Protein AF-A0A2D4MS61-F1 (afdb_monomer)

Secondary structure (DSSP, 8-state):
--GGGTSTT--TTS-------HHHHHHHHHHH-TT----S--SS-S-EEEEEEETTTTEEEEEETTTTEEEEEETTS-S-EEEE-SS-SS-------TTT-

Foldseek 3Di:
DPPAPPVVQPDPPDPDDDDDDPVRVVVVCVVPPPPDDDDLDDDPADAWQEWEAQPPVQKIWTAHQVQLWIWMAGVNNHDIDTPDRPPGHRDHYDYDDNPPD

Radius of gyration: 15.51 Å; Cα contacts (8 Å, |Δi|>4): 136; chains: 1; bounding box: 34×32×38 Å

Mean predicted aligned error: 11.79 Å

Solvent-accessible surface area (backbone atoms only — not comparable to full-atom values): 6432 Å² total; per-residue (Å²): 144,72,71,80,69,60,62,79,78,64,63,89,81,66,78,87,64,90,85,69,53,70,69,57,52,52,52,50,48,60,72,74,43,82,80,69,81,73,87,63,73,93,69,98,72,78,37,71,61,16,66,29,72,36,81,87,83,42,34,34,35,37,21,23,33,66,68,23,30,33,36,36,22,35,74,84,37,47,79,68,43,78,78,41,74,71,97,56,74,60,43,54,77,57,83,73,57,79,90,83,110

Nearest PDB structures (foldseek):
  4a0p-assembly1_A  TM=9.915E-01  e=1.037E-06  Homo sapiens
  6h15-assembly1_B  TM=9.865E-01  e=1.437E-06  Homo sapiens
  8jxj-assembly1_A  TM=9.676E-01  e=2.268E-06  Rattus norvegicus
  3s2k-assembly1_B  TM=9.894E-01  e=5.652E-06  Homo sapiens
  5b4x-assembly2_D  TM=9.445E-01  e=6.873E-06  Homo sapiens

Sequence (101 aa):
SFLILRQTLLDPNRREGPTYSFSLIFTLLLFFSPIYFQVLHRTGLSNPDGLAVDWVGGNLYWCDKGRDTIEVSKLNGAYRTVLVNSGLREPRALVVDVQNG

pLDDT: mean 74.27, std 18.08, range [36.38, 94.94]

Structure (mmCIF, N/CA/C/O backbone):
data_AF-A0A2D4MS61-F1
#
_entry.id   AF-A0A2D4MS61-F1
#
loop_
_atom_site.group_PDB
_atom_site.id
_atom_site.type_symbol
_atom_site.label_atom_id
_atom_site.label_alt_id
_atom_site.label_comp_id
_atom_site.label_asym_id
_atom_site.label_entity_id
_atom_site.label_seq_id
_atom_site.pdbx_PDB_ins_code
_atom_site.Cartn_x
_atom_site.Cartn_y
_atom_site.Cartn_z
_atom_site.occupancy
_atom_site.B_iso_or_equiv
_atom_site.auth_seq_id
_atom_site.auth_comp_id
_atom_site.auth_asym_id
_atom_site.auth_atom_id
_atom_site.pdbx_PDB_model_num
ATOM 1 N N . SER A 1 1 ? -3.331 13.151 -3.546 1.00 43.81 1 SER A N 1
ATOM 2 C CA . SER A 1 1 ? -2.688 12.918 -2.237 1.00 43.81 1 SER A CA 1
ATOM 3 C C . SER A 1 1 ? -3.452 13.595 -1.096 1.00 43.81 1 SER A C 1
ATOM 5 O O . SER A 1 1 ? -2.960 14.583 -0.593 1.00 43.81 1 SER A O 1
ATOM 7 N N . PHE A 1 2 ? -4.652 13.135 -0.701 1.00 36.38 2 PHE A N 1
ATOM 8 C CA . PHE A 1 2 ? -5.400 13.722 0.445 1.00 36.38 2 PHE A CA 1
ATOM 9 C C . PHE A 1 2 ? -6.419 12.771 1.118 1.00 36.38 2 PHE A C 1
ATOM 11 O O . PHE A 1 2 ? -7.176 13.198 1.985 1.00 36.38 2 PHE A O 1
ATOM 18 N N . LEU A 1 3 ? -6.459 11.478 0.768 1.00 42.97 3 LEU A N 1
ATOM 19 C CA . LEU A 1 3 ? -7.543 10.598 1.235 1.00 42.97 3 LEU A CA 1
ATOM 20 C C . LEU A 1 3 ? -7.413 10.126 2.697 1.00 42.97 3 LEU A C 1
ATOM 22 O O . LEU A 1 3 ? -8.410 9.749 3.301 1.00 42.97 3 LEU A O 1
ATOM 26 N N . ILE A 1 4 ? -6.218 10.195 3.293 1.00 50.78 4 ILE A N 1
ATOM 27 C CA . ILE A 1 4 ? -5.936 9.603 4.615 1.00 50.78 4 ILE A CA 1
ATOM 28 C C . ILE A 1 4 ? -6.632 10.358 5.762 1.00 50.78 4 ILE A C 1
ATOM 30 O O . ILE A 1 4 ? -6.958 9.765 6.784 1.00 50.78 4 ILE A O 1
ATOM 34 N N . LEU A 1 5 ? -6.918 11.653 5.600 1.00 42.19 5 LEU A N 1
ATOM 35 C CA . LEU A 1 5 ? -7.464 12.475 6.687 1.00 42.19 5 LEU A CA 1
ATOM 36 C C . LEU A 1 5 ? -8.995 12.573 6.709 1.00 42.19 5 LEU A C 1
ATOM 38 O O . LEU A 1 5 ? -9.562 12.988 7.719 1.00 42.19 5 LEU A O 1
ATOM 42 N N . ARG A 1 6 ? -9.683 12.178 5.630 1.00 37.94 6 ARG A N 1
ATOM 43 C CA . ARG A 1 6 ? -11.149 12.283 5.556 1.00 37.94 6 ARG A CA 1
ATOM 44 C C . ARG A 1 6 ? -11.860 11.140 6.288 1.00 37.94 6 ARG A C 1
ATOM 46 O O . ARG A 1 6 ? -12.958 11.348 6.791 1.00 37.94 6 ARG A O 1
ATOM 53 N N . GLN A 1 7 ? -11.234 9.966 6.381 1.00 36.69 7 GLN A N 1
ATOM 54 C CA . GLN A 1 7 ? -11.854 8.769 6.963 1.00 36.69 7 GLN A CA 1
ATOM 55 C C . GLN A 1 7 ? -11.969 8.854 8.500 1.00 36.69 7 GLN A C 1
ATOM 57 O O . GLN A 1 7 ? -12.977 8.444 9.062 1.00 36.69 7 GLN A O 1
ATOM 62 N N . THR A 1 8 ? -10.991 9.462 9.186 1.00 43.50 8 THR A N 1
ATOM 63 C CA . THR A 1 8 ? -10.968 9.565 10.662 1.00 43.50 8 THR A CA 1
ATOM 64 C C . THR A 1 8 ? -12.055 10.484 11.231 1.00 43.50 8 THR A C 1
ATOM 66 O O . THR A 1 8 ? -12.423 10.353 12.394 1.00 43.50 8 THR A O 1
ATOM 69 N N . LEU A 1 9 ? -12.567 11.424 10.429 1.00 46.03 9 LEU A N 1
ATOM 70 C CA . LEU A 1 9 ? -13.563 12.414 10.855 1.00 46.03 9 LEU A CA 1
ATOM 71 C C . LEU A 1 9 ? -15.015 11.963 10.641 1.00 46.03 9 LEU A C 1
ATOM 73 O O . LEU A 1 9 ? -15.925 12.694 11.019 1.00 46.03 9 LEU A O 1
ATOM 77 N N . LEU A 1 10 ? -15.241 10.802 10.020 1.00 46.00 10 LEU A N 1
ATOM 78 C CA . LEU A 1 10 ? -16.576 10.365 9.604 1.00 46.00 10 LEU A CA 1
ATOM 79 C C . LEU A 1 10 ? -17.032 9.051 10.245 1.00 46.00 10 LEU A C 1
ATOM 81 O O . LEU A 1 10 ? -18.017 8.505 9.773 1.00 46.00 10 LEU A O 1
ATOM 85 N N . ASP A 1 11 ? -16.375 8.543 11.294 1.00 47.91 11 ASP A N 1
ATOM 86 C CA . ASP A 1 11 ? -16.893 7.386 12.039 1.00 47.91 11 ASP A CA 1
ATOM 87 C C . ASP A 1 11 ? -18.080 7.816 12.928 1.00 47.91 11 ASP A C 1
ATOM 89 O O . ASP A 1 11 ? -17.863 8.480 13.948 1.00 47.91 11 ASP A O 1
ATOM 93 N N . PRO A 1 12 ? -19.332 7.458 12.578 1.00 50.09 12 PRO A N 1
ATOM 94 C CA . PRO A 1 12 ? -20.512 7.876 13.326 1.00 50.09 12 PRO A CA 1
ATOM 95 C C . PRO A 1 12 ? -20.712 7.077 14.627 1.00 50.09 12 PRO A C 1
ATOM 97 O O . PRO A 1 12 ? -21.622 7.390 15.388 1.00 50.09 12 PRO A O 1
ATOM 100 N N . ASN A 1 13 ? -19.886 6.057 14.905 1.00 49.34 13 ASN A N 1
ATOM 101 C CA . ASN A 1 13 ? -20.038 5.169 16.064 1.00 49.34 13 ASN A CA 1
ATOM 102 C C . ASN A 1 13 ? -19.056 5.464 17.211 1.00 49.34 13 ASN A C 1
ATOM 104 O O . ASN A 1 13 ? -19.073 4.776 18.239 1.00 49.34 13 ASN A O 1
ATOM 108 N N . ARG A 1 14 ? -18.198 6.485 17.088 1.00 51.94 14 ARG A N 1
ATOM 109 C CA . ARG A 1 14 ? -17.285 6.858 18.172 1.00 51.94 14 ARG A CA 1
ATOM 110 C C . ARG A 1 14 ? -18.037 7.664 19.231 1.00 51.94 14 ARG A C 1
ATOM 112 O O . ARG A 1 14 ? -18.431 8.799 18.996 1.00 51.94 14 ARG A O 1
ATOM 119 N N . ARG A 1 15 ? -18.202 7.067 20.416 1.00 48.53 15 ARG A N 1
ATOM 120 C CA . ARG A 1 15 ? -18.752 7.712 21.620 1.00 48.53 15 ARG A CA 1
ATOM 121 C C . ARG A 1 15 ? -18.045 9.052 21.881 1.00 48.53 15 ARG A C 1
ATOM 123 O O . ARG A 1 15 ? -16.879 9.044 22.263 1.00 48.53 15 ARG A O 1
ATOM 130 N N . GLU A 1 16 ? -18.764 10.146 21.626 1.00 44.69 16 GLU A N 1
ATOM 131 C CA . GLU A 1 16 ? -18.663 11.503 22.195 1.00 44.69 16 GLU A CA 1
ATOM 132 C C . GLU A 1 16 ? -17.335 11.806 22.926 1.00 44.69 16 GLU A C 1
ATOM 134 O O . GLU A 1 16 ? -17.267 11.872 24.153 1.00 44.69 16 GLU A O 1
ATOM 139 N N . GLY A 1 17 ? -16.251 11.965 22.167 1.00 46.84 17 GLY A N 1
ATOM 140 C CA . GLY A 1 17 ? -15.030 12.626 22.632 1.00 46.84 17 GLY A CA 1
ATOM 141 C C . GLY A 1 17 ? -14.990 14.061 22.098 1.00 46.84 17 GLY A C 1
ATOM 142 O O . GLY A 1 17 ? -15.641 14.333 21.090 1.00 46.84 17 GLY A O 1
ATOM 143 N N . PRO A 1 18 ? -14.243 14.991 22.723 1.00 47.09 18 PRO A N 1
ATOM 144 C CA . PRO A 1 18 ? -14.165 16.374 22.255 1.00 47.09 18 PRO A CA 1
ATOM 145 C C . PRO A 1 18 ? -13.769 16.445 20.771 1.00 47.09 18 PRO A C 1
ATOM 147 O O . PRO A 1 18 ? -12.713 15.955 20.366 1.00 47.09 18 PRO A O 1
ATOM 150 N N . THR A 1 19 ? -14.631 17.061 19.958 1.00 53.69 19 THR A N 1
ATOM 151 C CA . THR A 1 19 ? -14.408 17.277 18.524 1.00 53.69 19 THR A CA 1
ATOM 152 C C . THR A 1 19 ? -13.380 18.386 18.335 1.00 53.69 19 THR A C 1
ATOM 154 O O . THR A 1 19 ? -13.696 19.573 18.401 1.00 53.69 19 THR A O 1
ATOM 157 N N . TYR A 1 20 ? -12.122 18.021 18.117 1.00 59.50 20 TYR A N 1
ATOM 158 C CA . TYR A 1 20 ? -11.085 18.994 17.792 1.00 59.50 20 TYR A CA 1
ATOM 159 C C . TYR A 1 20 ? -11.162 19.376 16.308 1.00 59.50 20 TYR A C 1
ATOM 161 O O . TYR A 1 20 ? -11.297 18.518 15.435 1.00 59.50 20 TYR A O 1
ATOM 169 N N . SER A 1 21 ? -11.049 20.672 16.006 1.00 58.81 21 SER A N 1
ATOM 170 C CA . SER A 1 21 ? -10.940 21.147 14.622 1.00 58.81 21 SER A CA 1
ATOM 171 C C . SER A 1 21 ? -9.722 20.519 13.937 1.00 58.81 21 SER A C 1
ATOM 173 O O . SER A 1 21 ? -8.670 20.356 14.559 1.00 58.81 21 SER A O 1
ATOM 175 N N . PHE A 1 22 ? -9.843 20.212 12.642 1.00 56.81 22 PHE A N 1
ATOM 176 C CA . PHE A 1 22 ? -8.776 19.627 11.824 1.00 56.81 22 PHE A CA 1
ATOM 177 C C . PHE A 1 22 ? -7.447 20.385 11.953 1.00 56.81 22 PHE A C 1
ATOM 179 O O . PHE A 1 22 ? -6.391 19.772 12.095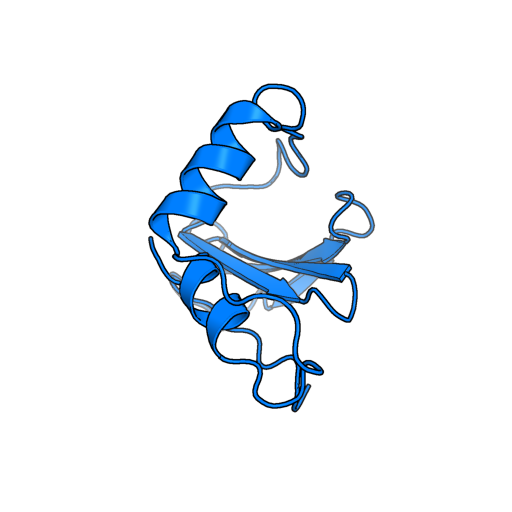 1.00 56.81 22 PHE A O 1
ATOM 186 N N . SER A 1 23 ? -7.510 21.721 11.994 1.00 65.56 23 SER A N 1
ATOM 187 C CA . SER A 1 23 ? -6.332 22.570 12.185 1.00 65.56 23 SER A CA 1
ATOM 188 C C . SER A 1 23 ? -5.667 22.345 13.544 1.00 65.56 23 SER A C 1
ATOM 190 O O . SER A 1 23 ? -4.447 22.342 13.623 1.00 65.56 23 SER A O 1
ATOM 192 N N . LEU A 1 24 ? -6.446 22.132 14.607 1.00 63.16 24 LEU A N 1
ATOM 193 C CA . LEU A 1 24 ? -5.922 21.948 15.959 1.00 63.16 24 LEU A CA 1
ATOM 194 C C . LEU A 1 24 ? -5.265 20.570 16.117 1.00 63.16 24 LEU A C 1
ATOM 196 O O . LEU A 1 24 ? -4.178 20.483 16.675 1.00 63.16 24 LEU A O 1
ATOM 200 N N . ILE A 1 25 ? -5.878 19.511 15.568 1.00 62.50 25 ILE A N 1
ATOM 201 C CA . ILE A 1 25 ? -5.311 18.148 15.564 1.00 62.50 25 ILE A CA 1
ATOM 202 C C . ILE A 1 25 ? -4.020 18.106 14.744 1.00 62.50 25 ILE A C 1
ATOM 204 O O . ILE A 1 25 ? -3.032 17.523 15.183 1.00 62.50 25 ILE A O 1
ATOM 208 N N . PHE A 1 26 ? -4.014 18.738 13.567 1.00 62.66 26 PHE A N 1
ATOM 209 C CA . PHE A 1 26 ? -2.850 18.776 12.686 1.00 62.66 26 PHE A CA 1
ATOM 210 C C . PHE A 1 26 ? -1.681 19.539 13.324 1.00 62.66 26 PHE A C 1
ATOM 212 O O . PHE A 1 26 ? -0.553 19.050 13.315 1.00 62.66 26 PHE A O 1
ATOM 219 N N . THR A 1 27 ? -1.945 20.685 13.962 1.00 64.38 27 THR A N 1
ATOM 220 C CA . THR A 1 27 ? -0.925 21.432 14.710 1.00 64.38 27 THR A CA 1
ATOM 221 C C . THR A 1 27 ? -0.409 20.651 15.924 1.00 64.38 27 THR A C 1
ATOM 223 O O . THR A 1 27 ? 0.800 20.631 16.141 1.00 64.38 27 THR A O 1
ATOM 226 N N . LEU A 1 28 ? -1.272 19.955 16.679 1.00 60.00 28 LEU A N 1
ATOM 227 C CA . LEU A 1 28 ? -0.845 19.131 17.821 1.00 60.00 28 LEU A CA 1
ATOM 228 C C . LEU A 1 28 ? -0.002 17.926 17.381 1.00 60.00 28 LEU A C 1
ATOM 230 O O . LEU A 1 28 ? 1.029 17.644 17.988 1.00 60.00 28 LEU A O 1
ATOM 234 N N . LEU A 1 29 ? -0.403 17.243 16.303 1.00 60.66 29 LEU A N 1
ATOM 235 C CA . LEU A 1 29 ? 0.367 16.146 15.713 1.00 60.66 29 LEU A CA 1
ATOM 236 C C . LEU A 1 29 ? 1.749 16.621 15.271 1.00 60.66 29 LEU A C 1
ATOM 238 O O . LEU A 1 29 ? 2.730 15.970 15.598 1.00 60.66 29 LEU A O 1
ATOM 242 N N . LEU A 1 30 ? 1.867 17.769 14.602 1.00 61.19 30 LEU A N 1
ATOM 243 C CA . LEU A 1 30 ? 3.174 18.297 14.196 1.00 61.19 30 LEU A CA 1
ATOM 244 C C . LEU A 1 30 ? 4.065 18.699 15.382 1.00 61.19 30 LEU A C 1
ATOM 246 O O . LEU A 1 30 ? 5.284 18.607 15.267 1.00 61.19 30 LEU A O 1
ATOM 250 N N . PHE A 1 31 ? 3.481 19.107 16.514 1.00 60.62 31 PHE A N 1
ATOM 251 C CA . PHE A 1 31 ? 4.229 19.511 17.711 1.00 60.62 31 PHE A CA 1
ATOM 252 C C . PHE A 1 31 ? 4.686 18.315 18.567 1.00 60.62 31 PHE A C 1
ATOM 254 O O . PHE A 1 31 ? 5.782 18.340 19.119 1.00 60.62 31 PHE A O 1
ATOM 261 N N . PHE A 1 32 ? 3.884 17.245 18.643 1.00 57.03 32 PHE A N 1
ATOM 262 C CA . PHE A 1 32 ? 4.216 16.016 19.385 1.00 57.03 32 PHE A CA 1
ATOM 263 C C . PHE A 1 32 ? 4.896 14.929 18.531 1.00 57.03 32 PHE A C 1
ATOM 265 O O . PHE A 1 32 ? 5.523 14.024 19.080 1.00 57.03 32 PHE A O 1
ATOM 272 N N . SER A 1 33 ? 4.810 15.004 17.199 1.00 56.31 33 SER A N 1
ATOM 273 C CA . SER A 1 33 ? 5.308 13.980 16.267 1.00 56.31 33 SER A CA 1
ATOM 274 C C . SER A 1 33 ? 6.560 14.318 15.432 1.00 56.31 33 SER A C 1
ATOM 276 O O . SER A 1 33 ? 6.804 13.586 14.468 1.00 56.31 33 SER A O 1
ATOM 278 N N . PRO A 1 34 ? 7.430 15.308 15.726 1.00 52.56 34 PRO A N 1
ATOM 279 C CA . PRO A 1 34 ? 8.689 15.393 14.980 1.00 52.56 34 PRO A CA 1
ATOM 280 C C . PRO A 1 34 ? 9.629 14.204 15.283 1.00 52.56 34 PRO A C 1
ATOM 282 O O . PRO A 1 34 ? 10.621 14.014 14.587 1.00 52.56 34 PRO A O 1
ATOM 285 N N . ILE A 1 35 ? 9.299 13.373 16.285 1.00 57.75 35 ILE A N 1
ATOM 286 C CA . ILE A 1 35 ? 10.134 12.266 16.784 1.00 57.75 35 ILE A CA 1
ATOM 287 C C . ILE A 1 35 ? 9.654 10.877 16.302 1.00 57.75 35 ILE A C 1
ATOM 289 O O . ILE A 1 35 ? 10.382 9.898 16.430 1.00 57.75 35 ILE A O 1
ATOM 293 N N . TYR A 1 36 ? 8.464 10.755 15.699 1.00 59.34 36 TYR A N 1
ATOM 294 C CA . TYR A 1 36 ? 7.845 9.447 15.400 1.00 59.34 36 TYR A CA 1
ATOM 295 C C . TYR A 1 36 ? 7.721 9.113 13.907 1.00 59.34 36 TYR A C 1
ATOM 297 O O . TYR A 1 36 ? 6.828 8.364 13.513 1.00 59.34 36 TYR A O 1
ATOM 305 N N . PHE A 1 37 ? 8.613 9.620 13.050 1.00 68.88 37 PHE A N 1
ATOM 306 C CA . PHE A 1 37 ? 8.689 9.087 11.688 1.00 68.88 37 PHE A CA 1
ATOM 307 C C . PHE A 1 37 ? 9.389 7.721 11.726 1.00 68.88 37 PHE A C 1
ATOM 309 O O . PHE A 1 37 ? 10.506 7.589 12.225 1.00 68.88 37 PHE A O 1
ATOM 316 N N . GLN A 1 38 ? 8.733 6.688 11.204 1.00 77.38 38 GLN A N 1
ATOM 317 C CA . GLN A 1 38 ? 9.347 5.380 11.007 1.00 77.38 38 GLN A CA 1
ATOM 318 C C . GLN A 1 38 ? 9.207 4.967 9.553 1.00 77.38 38 GLN A C 1
ATOM 320 O O . GLN A 1 38 ? 8.148 5.108 8.943 1.00 77.38 38 GLN A O 1
ATOM 325 N N . VAL A 1 39 ? 10.298 4.456 8.991 1.00 82.50 39 VAL A N 1
ATOM 326 C CA . VAL A 1 39 ? 10.283 3.924 7.632 1.00 82.50 39 VAL A CA 1
ATOM 327 C C . VAL A 1 39 ? 9.927 2.450 7.703 1.00 82.50 39 VAL A C 1
ATOM 329 O O . VAL A 1 39 ? 10.741 1.649 8.152 1.00 82.50 39 VAL A O 1
ATOM 332 N N . LEU A 1 40 ? 8.719 2.109 7.254 1.00 87.12 40 LEU A N 1
ATOM 333 C CA . LEU A 1 40 ? 8.224 0.731 7.273 1.00 87.12 40 LEU A 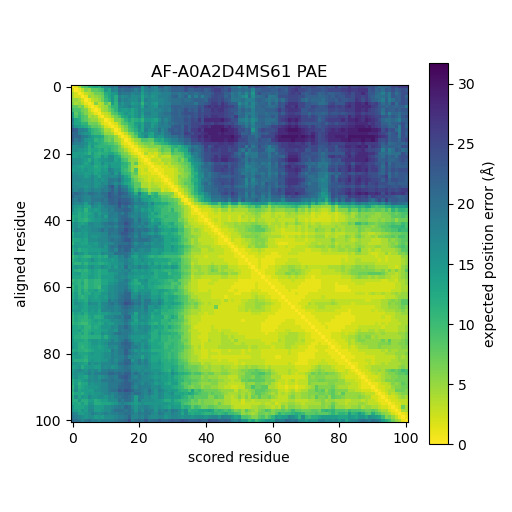CA 1
ATOM 334 C C . LEU A 1 40 ? 8.839 -0.110 6.148 1.00 87.12 40 LEU A C 1
ATOM 336 O O . 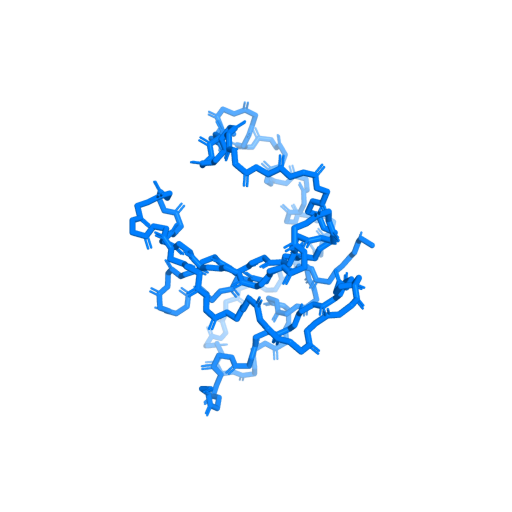LEU A 1 40 ? 9.298 -1.220 6.393 1.00 87.12 40 LEU A O 1
ATOM 340 N N . HIS A 1 41 ? 8.912 0.446 4.934 1.00 87.94 41 HIS A N 1
ATOM 341 C CA . HIS A 1 41 ? 9.471 -0.223 3.756 1.00 87.94 41 HIS A CA 1
ATOM 342 C C . HIS A 1 41 ? 10.437 0.708 3.024 1.00 87.94 41 HIS A C 1
ATOM 344 O O . HIS A 1 41 ? 10.050 1.791 2.593 1.00 87.94 41 HIS A O 1
ATOM 350 N N . ARG A 1 42 ? 11.705 0.294 2.890 1.00 83.69 42 ARG A N 1
ATOM 351 C CA . ARG A 1 42 ? 12.747 1.034 2.143 1.00 83.69 42 ARG A CA 1
ATOM 352 C C . ARG A 1 42 ? 13.006 0.481 0.745 1.00 83.69 42 ARG A C 1
ATOM 354 O O . ARG A 1 42 ? 13.539 1.194 -0.097 1.00 83.69 42 ARG A O 1
ATOM 361 N N . THR A 1 43 ? 12.695 -0.791 0.520 1.00 87.19 43 THR A N 1
ATOM 362 C CA . THR A 1 43 ? 13.089 -1.541 -0.676 1.00 87.19 43 THR A CA 1
ATOM 363 C C . THR A 1 43 ? 11.893 -2.262 -1.288 1.00 87.19 43 THR A C 1
ATOM 365 O O . THR A 1 43 ? 10.841 -2.412 -0.662 1.00 87.19 43 THR A O 1
ATOM 368 N N . GLY A 1 44 ? 12.036 -2.699 -2.541 1.00 83.88 44 GLY A N 1
ATOM 369 C CA . GLY A 1 44 ? 10.970 -3.400 -3.259 1.00 83.88 44 GLY A CA 1
ATOM 370 C C . GLY A 1 44 ? 9.782 -2.509 -3.625 1.00 83.88 44 GLY A C 1
ATOM 371 O O . GLY A 1 44 ? 8.698 -3.033 -3.842 1.00 83.88 44 GLY A O 1
ATOM 372 N N . LEU A 1 45 ? 9.973 -1.191 -3.660 1.00 88.00 45 LEU A N 1
ATOM 373 C CA . LEU A 1 45 ? 9.008 -0.213 -4.156 1.00 88.00 45 LEU A CA 1
ATOM 374 C C . LEU A 1 45 ? 9.597 0.422 -5.420 1.00 88.00 45 LEU A C 1
ATOM 376 O O . LEU A 1 4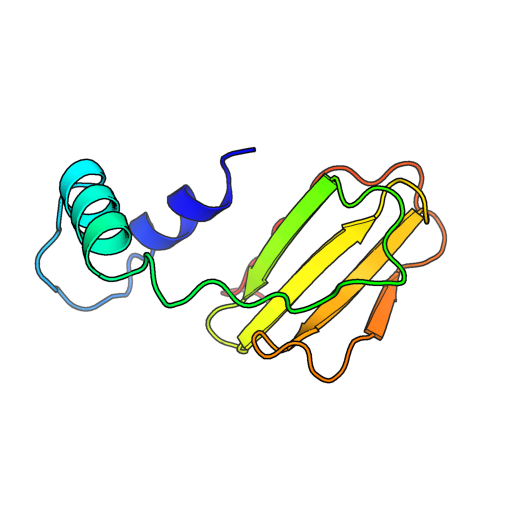5 ? 10.780 0.764 -5.426 1.00 88.00 45 LEU A O 1
ATOM 380 N N . SER A 1 46 ? 8.802 0.550 -6.478 1.00 90.44 46 SER A N 1
ATOM 381 C CA . SER A 1 46 ? 9.199 1.195 -7.731 1.00 90.44 46 SER A CA 1
ATOM 382 C C . SER A 1 46 ? 8.507 2.542 -7.894 1.00 90.44 46 SER A C 1
ATOM 384 O O . SER A 1 46 ? 9.182 3.546 -8.091 1.00 90.44 46 SER A O 1
ATOM 386 N N . ASN A 1 47 ? 7.174 2.575 -7.814 1.00 90.06 47 ASN A N 1
ATOM 387 C CA . ASN A 1 47 ? 6.397 3.812 -7.862 1.00 90.06 47 ASN A CA 1
ATOM 388 C C . ASN A 1 47 ? 5.078 3.657 -7.073 1.00 90.06 47 ASN A C 1
ATOM 390 O O . ASN A 1 47 ? 4.017 3.475 -7.681 1.00 90.06 47 ASN A O 1
ATOM 394 N N . PRO A 1 48 ? 5.128 3.680 -5.728 1.00 87.62 48 PRO A N 1
ATOM 395 C CA . PRO A 1 48 ? 3.934 3.585 -4.894 1.00 87.62 48 PRO 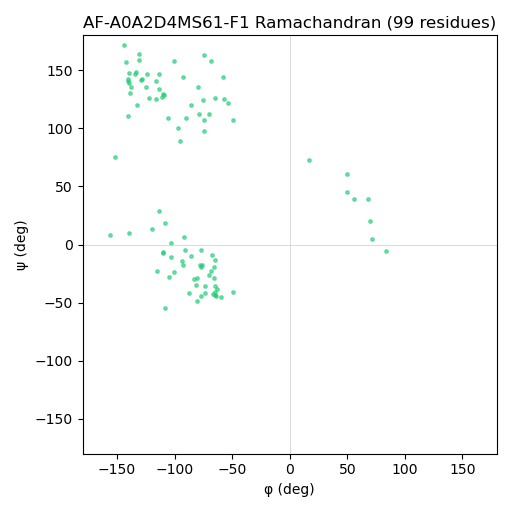A CA 1
ATOM 396 C C . PRO A 1 48 ? 3.088 4.863 -5.005 1.00 87.62 48 PRO A C 1
ATOM 398 O O . PRO A 1 48 ? 3.511 5.923 -4.550 1.00 87.62 48 PRO A O 1
ATOM 401 N N . ASP A 1 49 ? 1.896 4.759 -5.599 1.00 86.31 49 ASP A N 1
ATOM 402 C CA . ASP A 1 49 ? 1.021 5.914 -5.891 1.00 86.31 49 ASP A CA 1
ATOM 403 C C . ASP A 1 49 ? -0.179 6.019 -4.932 1.00 86.31 49 ASP A C 1
ATOM 405 O O . ASP A 1 49 ? -0.676 7.116 -4.666 1.00 86.31 49 ASP A O 1
ATOM 409 N N . GLY A 1 50 ? -0.645 4.893 -4.386 1.00 84.88 50 GLY A N 1
ATOM 410 C CA . GLY A 1 50 ? -1.824 4.835 -3.521 1.00 84.88 50 GLY A CA 1
ATOM 411 C C . GLY A 1 50 ? -1.539 4.110 -2.215 1.00 84.88 50 GLY A C 1
ATOM 412 O O . GLY A 1 50 ? -0.812 3.121 -2.193 1.00 84.88 50 GLY A O 1
ATOM 413 N N . LEU A 1 51 ? -2.132 4.607 -1.128 1.00 88.31 51 LEU A N 1
ATOM 414 C CA . LEU A 1 51 ? -1.982 4.083 0.226 1.00 88.31 51 LEU A CA 1
ATOM 415 C C . LEU A 1 51 ? -3.346 4.082 0.921 1.00 88.31 51 LEU A C 1
ATOM 417 O O . LEU A 1 51 ? -4.062 5.084 0.873 1.00 88.31 51 LEU A O 1
ATOM 421 N N . ALA A 1 52 ? -3.666 2.995 1.610 1.00 87.62 52 ALA A N 1
ATOM 422 C CA . ALA A 1 52 ? -4.826 2.880 2.478 1.00 87.62 52 ALA A CA 1
ATOM 423 C C . ALA A 1 52 ? -4.426 2.221 3.801 1.00 87.62 52 ALA A C 1
ATOM 425 O O . ALA A 1 52 ? -3.533 1.375 3.853 1.00 87.62 52 ALA A O 1
ATOM 426 N N . VAL A 1 53 ? -5.083 2.626 4.884 1.00 86.31 53 VAL A N 1
ATOM 427 C CA . VAL A 1 53 ? -4.788 2.151 6.237 1.00 86.31 53 VAL A CA 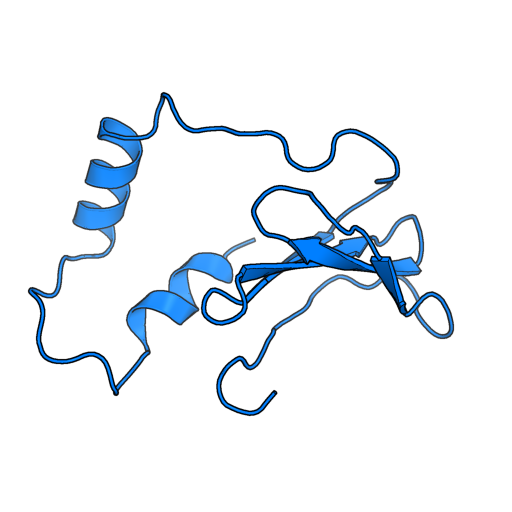1
ATOM 428 C C . VAL A 1 53 ? -6.045 1.532 6.819 1.00 86.31 53 VAL A C 1
ATOM 430 O O . VAL A 1 53 ? -7.083 2.183 6.890 1.00 86.31 53 VAL A O 1
ATOM 433 N N . ASP A 1 54 ? -5.919 0.296 7.277 1.00 86.00 54 ASP A N 1
ATOM 434 C CA . ASP A 1 54 ? -6.890 -0.374 8.128 1.00 86.00 54 ASP A CA 1
ATOM 435 C C . ASP A 1 54 ? -6.423 -0.232 9.581 1.00 86.00 54 ASP A C 1
ATOM 437 O O . ASP A 1 54 ? -5.517 -0.932 10.043 1.00 86.00 54 ASP A O 1
ATOM 441 N N . TRP A 1 55 ? -7.020 0.717 10.300 1.00 81.50 55 TRP A N 1
ATOM 442 C CA . TRP A 1 55 ? -6.680 0.980 11.699 1.00 81.50 55 TRP A CA 1
ATOM 443 C C . TRP A 1 55 ? -7.288 -0.038 12.668 1.00 81.50 55 TRP A C 1
ATOM 445 O O . TRP A 1 55 ? -6.820 -0.125 13.801 1.00 81.50 55 TRP A O 1
ATOM 455 N N . VAL A 1 56 ? -8.305 -0.799 12.249 1.00 81.31 56 VAL A N 1
ATOM 456 C CA . VAL A 1 56 ? -8.948 -1.811 13.098 1.00 81.31 56 VAL A CA 1
ATOM 457 C C . VAL A 1 56 ? -8.106 -3.086 13.100 1.00 81.31 56 VAL A C 1
ATOM 459 O O . VAL A 1 56 ? -7.770 -3.600 14.164 1.00 81.31 56 VAL A O 1
ATOM 462 N N . GLY A 1 57 ? -7.701 -3.566 11.921 1.00 79.88 57 GLY A N 1
ATOM 463 C CA . GLY A 1 57 ? -6.842 -4.744 11.755 1.00 79.88 57 GLY A CA 1
ATOM 464 C C . GLY A 1 57 ? -5.338 -4.454 11.844 1.00 79.88 57 GLY A C 1
ATOM 465 O O . GLY A 1 57 ? -4.518 -5.383 11.901 1.00 79.88 57 GLY A O 1
ATOM 466 N N . GLY A 1 58 ? -4.959 -3.175 11.864 1.00 86.06 58 GLY A N 1
ATOM 467 C CA . GLY A 1 58 ? -3.572 -2.730 11.940 1.00 86.06 58 GLY A CA 1
ATOM 468 C C . GLY A 1 58 ? -2.776 -3.062 10.678 1.00 86.06 58 GLY A C 1
ATOM 469 O O . GLY A 1 58 ? -1.614 -3.476 10.771 1.00 86.06 58 GLY A O 1
ATOM 470 N N . ASN A 1 59 ? -3.404 -2.914 9.511 1.00 90.00 59 ASN A N 1
ATOM 471 C CA . ASN A 1 59 ? -2.825 -3.239 8.213 1.00 90.00 59 ASN A CA 1
ATOM 472 C C . ASN A 1 59 ? -2.619 -1.975 7.365 1.00 90.00 59 ASN A C 1
ATOM 474 O O . ASN A 1 59 ? -3.382 -1.012 7.424 1.00 90.00 59 ASN A O 1
ATOM 478 N N . LEU A 1 60 ? -1.569 -1.997 6.558 1.00 90.31 60 LEU A N 1
ATOM 479 C CA . LEU A 1 60 ? -1.207 -0.974 5.595 1.00 90.31 60 LEU A CA 1
ATOM 480 C C . LEU A 1 60 ? -1.282 -1.590 4.207 1.00 90.31 60 LEU A C 1
ATOM 482 O O . LEU A 1 60 ? -0.599 -2.578 3.958 1.00 90.31 60 LEU A O 1
ATOM 486 N N . TYR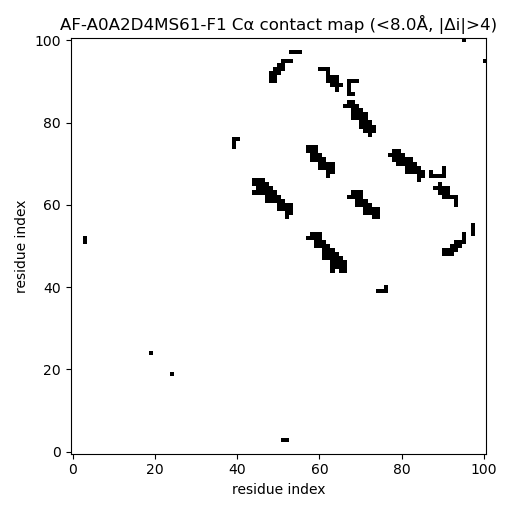 A 1 61 ? -2.050 -0.985 3.314 1.00 91.06 61 TYR A N 1
ATOM 487 C CA . TYR A 1 61 ? -2.183 -1.418 1.932 1.00 91.06 61 TYR A CA 1
ATOM 488 C C . TYR A 1 61 ? -1.648 -0.342 1.000 1.00 91.06 61 TYR A C 1
ATOM 490 O O . TYR A 1 61 ? -1.892 0.844 1.220 1.00 91.06 61 TYR A O 1
ATOM 498 N N . TRP A 1 62 ? -0.956 -0.735 -0.061 1.00 93.06 62 TRP A N 1
ATOM 499 C CA . TRP A 1 62 ? -0.507 0.203 -1.085 1.00 93.06 62 TRP A CA 1
ATOM 500 C C . TRP A 1 62 ? -0.608 -0.393 -2.479 1.00 93.06 62 TRP A C 1
ATOM 502 O O . TRP A 1 62 ? -0.596 -1.612 -2.655 1.00 93.06 62 TRP A O 1
ATOM 512 N N . CYS A 1 63 ? -0.683 0.486 -3.475 1.00 91.50 63 CYS A N 1
ATOM 513 C CA . CYS A 1 63 ? -0.526 0.117 -4.872 1.00 91.50 63 CYS A CA 1
ATOM 514 C C . CYS A 1 63 ? 0.788 0.668 -5.428 1.00 91.50 63 CYS A C 1
ATOM 516 O O . CYS A 1 63 ? 1.096 1.854 -5.284 1.00 91.50 63 CYS A O 1
ATOM 518 N N . ASP A 1 64 ? 1.560 -0.203 -6.070 1.00 91.88 64 ASP A N 1
ATOM 519 C CA . ASP A 1 64 ? 2.798 0.142 -6.755 1.00 91.88 64 ASP A CA 1
ATOM 520 C C . ASP A 1 64 ? 2.566 0.118 -8.264 1.00 91.88 64 ASP A C 1
ATOM 522 O O . ASP A 1 64 ? 2.414 -0.940 -8.876 1.00 91.88 64 ASP A O 1
ATOM 526 N N . LYS A 1 65 ? 2.552 1.310 -8.858 1.00 90.06 65 LYS A N 1
ATOM 527 C CA . LYS A 1 65 ? 2.371 1.516 -10.293 1.00 90.06 65 LYS A CA 1
ATOM 528 C C . LYS A 1 65 ? 3.527 0.928 -11.103 1.00 90.06 65 LYS A C 1
ATOM 530 O O . LYS A 1 65 ? 3.315 0.440 -12.202 1.00 90.06 65 LYS A O 1
ATOM 535 N N . GL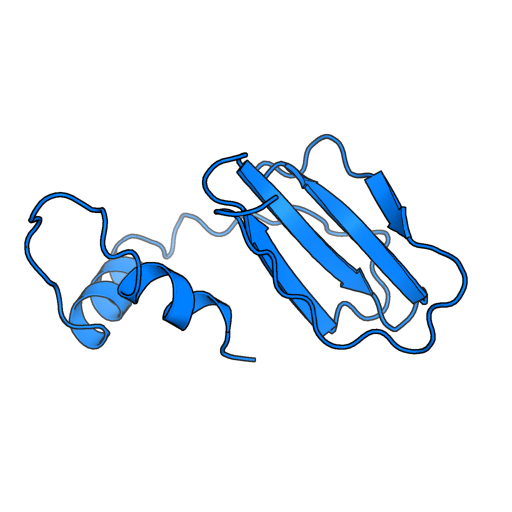Y A 1 66 ? 4.753 0.997 -10.587 1.00 88.56 66 GLY A N 1
ATOM 536 C CA . GLY A 1 66 ? 5.933 0.510 -11.304 1.00 88.56 66 GLY A CA 1
ATOM 537 C C . GLY A 1 66 ? 6.053 -1.013 -11.289 1.00 88.56 66 GLY A C 1
ATOM 538 O O . GLY A 1 66 ? 6.778 -1.578 -12.102 1.00 88.56 66 GLY A O 1
ATOM 539 N N . ARG A 1 67 ? 5.347 -1.677 -10.369 1.00 91.00 67 ARG A N 1
ATOM 540 C CA . ARG A 1 67 ? 5.329 -3.139 -10.228 1.00 91.00 67 ARG A CA 1
ATOM 541 C C . ARG A 1 67 ? 3.996 -3.772 -10.622 1.00 91.00 67 ARG A C 1
ATOM 543 O O . ARG A 1 67 ? 3.919 -4.995 -10.632 1.00 91.00 67 ARG A O 1
ATOM 550 N N . ASP A 1 68 ? 2.977 -2.963 -10.910 1.00 93.25 68 ASP A N 1
ATOM 551 C CA . ASP A 1 68 ? 1.592 -3.392 -11.121 1.00 93.25 68 ASP A CA 1
ATOM 552 C C . ASP A 1 68 ? 1.086 -4.321 -10.002 1.00 93.25 68 ASP A C 1
ATOM 554 O O . ASP A 1 68 ? 0.466 -5.358 -10.244 1.00 93.25 68 ASP A O 1
ATOM 558 N N . THR A 1 69 ? 1.367 -3.948 -8.748 1.00 93.38 69 THR A N 1
ATOM 559 C CA . THR A 1 69 ? 1.018 -4.752 -7.567 1.00 93.38 69 THR A CA 1
ATOM 560 C C . THR A 1 69 ? 0.179 -3.979 -6.560 1.00 93.38 69 THR A C 1
ATOM 562 O O . THR A 1 69 ? 0.367 -2.780 -6.353 1.00 93.38 69 THR A O 1
ATOM 565 N N . ILE A 1 70 ? -0.716 -4.693 -5.881 1.00 92.88 70 ILE A N 1
ATOM 566 C CA . ILE A 1 70 ? -1.325 -4.263 -4.620 1.00 92.88 70 ILE A CA 1
ATOM 567 C C . ILE A 1 70 ? -0.751 -5.147 -3.524 1.00 92.88 70 ILE A C 1
ATOM 569 O O . ILE A 1 70 ? -0.753 -6.376 -3.627 1.00 92.88 70 ILE A O 1
ATOM 573 N N . GLU A 1 71 ? -0.252 -4.520 -2.475 1.00 94.38 71 GLU A N 1
ATOM 574 C CA . GLU A 1 71 ? 0.458 -5.187 -1.395 1.00 94.38 71 GLU A CA 1
ATOM 575 C C . GLU A 1 71 ? -0.090 -4.745 -0.042 1.00 94.38 71 GLU A C 1
ATOM 577 O O . GLU A 1 71 ? -0.709 -3.685 0.082 1.00 94.38 71 GLU A O 1
ATOM 582 N N . VAL A 1 72 ? 0.149 -5.573 0.971 1.00 94.69 72 VAL A N 1
ATOM 583 C CA . VAL A 1 72 ? -0.242 -5.327 2.356 1.00 94.69 72 VAL A CA 1
ATOM 584 C C . VAL A 1 72 ? 0.911 -5.628 3.302 1.00 94.69 72 VAL A C 1
ATOM 586 O O . VAL A 1 72 ? 1.716 -6.524 3.058 1.00 94.69 72 VAL A O 1
ATOM 589 N N . SER A 1 73 ? 0.981 -4.913 4.415 1.00 94.94 73 SER A N 1
ATOM 590 C CA . SER A 1 73 ? 1.809 -5.260 5.568 1.00 94.94 73 SER A CA 1
ATOM 591 C C . SER A 1 73 ? 1.096 -4.877 6.857 1.00 94.94 73 SER A C 1
ATOM 593 O O . SER A 1 73 ? 0.096 -4.165 6.844 1.00 94.94 73 SER A O 1
ATOM 595 N N . LYS A 1 74 ? 1.638 -5.273 8.005 1.00 92.12 74 LYS A N 1
ATOM 596 C CA . LYS A 1 74 ? 1.253 -4.664 9.281 1.00 92.12 74 LYS A CA 1
ATOM 597 C C . LYS A 1 74 ? 1.729 -3.211 9.363 1.00 92.12 74 LYS A C 1
ATOM 599 O O . LYS A 1 74 ? 2.688 -2.827 8.689 1.00 92.12 74 LYS A O 1
ATOM 604 N N . LEU A 1 75 ? 1.092 -2.414 10.226 1.00 86.38 75 LEU A N 1
ATOM 605 C CA . LEU A 1 75 ? 1.491 -1.019 10.492 1.00 86.38 75 LEU A CA 1
ATOM 606 C C . LEU A 1 75 ? 2.878 -0.887 11.142 1.00 86.38 75 LEU A C 1
ATOM 608 O O . LEU A 1 75 ? 3.444 0.198 11.150 1.00 86.38 75 LEU A O 1
ATOM 612 N N . ASN A 1 76 ? 3.448 -1.986 11.643 1.00 84.44 76 ASN A N 1
ATOM 613 C CA . ASN A 1 76 ? 4.837 -2.061 12.106 1.00 84.44 76 ASN A CA 1
ATOM 614 C C . ASN A 1 76 ? 5.824 -2.517 11.006 1.00 84.44 76 ASN A C 1
ATOM 616 O O . ASN A 1 76 ? 6.986 -2.775 11.303 1.00 84.44 76 ASN A O 1
ATOM 620 N N . GLY A 1 77 ? 5.368 -2.667 9.756 1.00 87.19 77 GLY A N 1
ATOM 621 C CA . GLY A 1 77 ? 6.177 -3.106 8.613 1.00 87.19 77 GLY A CA 1
ATOM 622 C C . GLY A 1 77 ? 6.338 -4.625 8.475 1.00 87.19 77 GLY A C 1
ATOM 623 O O . GLY A 1 77 ? 6.868 -5.089 7.468 1.00 87.19 77 GLY A O 1
ATOM 624 N N . ALA A 1 78 ? 5.858 -5.424 9.432 1.00 90.06 78 ALA A N 1
ATOM 625 C CA . ALA A 1 78 ? 5.954 -6.881 9.363 1.00 90.06 78 ALA A CA 1
ATOM 626 C C . ALA A 1 78 ? 4.970 -7.498 8.350 1.00 90.06 78 ALA A C 1
ATOM 628 O O . ALA A 1 78 ? 3.977 -6.880 7.962 1.00 90.06 78 ALA A O 1
ATOM 629 N N . TYR A 1 79 ? 5.223 -8.755 7.969 1.00 93.69 79 TYR A N 1
ATOM 630 C CA . TYR A 1 79 ? 4.322 -9.590 7.155 1.00 93.69 79 TYR A CA 1
ATOM 631 C C . TYR A 1 79 ? 3.910 -8.973 5.811 1.00 93.69 79 TYR A C 1
ATOM 633 O O . TYR A 1 79 ? 2.762 -9.095 5.379 1.00 93.69 79 TYR A O 1
ATOM 641 N N . ARG A 1 80 ? 4.857 -8.309 5.140 1.00 93.94 80 ARG A N 1
ATOM 642 C CA . ARG A 1 80 ? 4.645 -7.805 3.783 1.00 93.94 80 ARG A CA 1
ATOM 643 C C . ARG A 1 80 ? 4.257 -8.946 2.840 1.00 93.94 80 ARG A C 1
ATOM 645 O O . ARG A 1 80 ? 4.992 -9.923 2.724 1.00 93.94 80 ARG A O 1
ATOM 652 N N . THR A 1 81 ? 3.129 -8.786 2.157 1.00 94.56 81 THR A N 1
ATOM 653 C CA . THR A 1 81 ? 2.541 -9.779 1.255 1.00 94.56 81 THR A CA 1
ATOM 654 C C . THR A 1 81 ? 1.966 -9.088 0.024 1.00 94.56 81 THR A C 1
ATOM 656 O O . THR A 1 81 ? 1.355 -8.025 0.127 1.00 94.56 81 THR A O 1
ATOM 659 N N . VAL A 1 82 ? 2.133 -9.702 -1.146 1.00 94.31 82 VAL A N 1
ATOM 660 C CA . VAL A 1 82 ? 1.501 -9.238 -2.385 1.00 94.31 82 VAL A CA 1
ATOM 661 C C . VAL A 1 82 ? 0.099 -9.833 -2.469 1.00 94.31 82 VAL A C 1
ATOM 663 O O . VAL A 1 82 ? -0.045 -11.053 -2.461 1.00 94.31 82 VAL A O 1
ATOM 666 N N . LEU A 1 83 ? -0.925 -8.983 -2.533 1.00 93.44 83 LEU A N 1
ATOM 667 C CA . LEU A 1 83 ? -2.325 -9.405 -2.630 1.00 93.44 83 LEU A CA 1
ATOM 668 C C . LEU A 1 83 ? -2.756 -9.612 -4.075 1.00 93.44 83 LEU A C 1
ATOM 670 O O . LEU A 1 83 ? -3.454 -10.570 -4.387 1.00 93.44 83 LEU A O 1
ATOM 674 N N . VAL A 1 84 ? -2.338 -8.704 -4.956 1.00 92.81 84 VAL A N 1
ATOM 675 C CA . VAL A 1 84 ? -2.677 -8.745 -6.377 1.00 92.81 84 VAL A CA 1
ATOM 676 C C . VAL A 1 84 ? -1.435 -8.383 -7.176 1.00 92.81 84 VAL A C 1
ATOM 678 O O . VAL A 1 84 ? -0.778 -7.387 -6.885 1.00 92.81 84 VAL A O 1
ATOM 681 N N . ASN A 1 85 ? -1.107 -9.200 -8.173 1.00 91.94 85 ASN A N 1
ATOM 682 C CA . ASN A 1 85 ? 0.053 -9.019 -9.056 1.00 91.94 85 ASN A CA 1
ATOM 683 C C . ASN A 1 85 ? -0.244 -9.356 -10.525 1.00 91.94 85 ASN A C 1
ATOM 685 O O . ASN A 1 85 ? 0.673 -9.497 -11.329 1.00 91.94 85 ASN A O 1
ATOM 689 N N . SER A 1 86 ? -1.514 -9.562 -10.865 1.00 90.88 86 SER A N 1
ATOM 690 C CA . SER A 1 86 ? -1.950 -9.919 -12.210 1.00 90.88 86 SER A CA 1
ATOM 691 C C . SER A 1 86 ? -3.233 -9.172 -12.551 1.00 90.88 86 SER A C 1
ATOM 693 O O . SER A 1 86 ? -4.026 -8.843 -11.670 1.00 90.88 86 SER A O 1
ATOM 695 N N . GLY A 1 87 ? -3.405 -8.843 -13.834 1.00 88.94 87 GLY A N 1
ATOM 696 C CA . GLY A 1 87 ? -4.565 -8.086 -14.318 1.00 88.94 87 GLY A CA 1
ATOM 697 C C . GLY A 1 87 ? -4.584 -6.603 -13.926 1.00 88.94 87 GLY A C 1
ATOM 698 O O . GLY A 1 87 ? -5.552 -5.913 -14.235 1.00 88.94 87 GLY A O 1
ATOM 699 N N . LEU A 1 88 ? -3.532 -6.099 -13.276 1.00 88.31 88 LEU A N 1
ATOM 700 C CA . LEU A 1 88 ? -3.368 -4.684 -12.958 1.00 88.31 88 LEU A CA 1
ATOM 701 C C . LEU A 1 88 ? -2.567 -3.984 -14.054 1.00 88.31 88 LEU A C 1
ATOM 703 O O . LEU A 1 88 ? -1.649 -4.561 -14.632 1.00 88.31 88 LEU A O 1
ATOM 707 N N . ARG A 1 89 ? -2.923 -2.730 -14.328 1.00 86.69 89 ARG A N 1
ATOM 708 C CA . ARG A 1 89 ? -2.151 -1.845 -15.197 1.00 86.69 89 ARG A CA 1
ATOM 709 C C . ARG A 1 89 ? -2.166 -0.449 -14.610 1.00 86.69 89 ARG A C 1
ATOM 711 O O . ARG A 1 89 ? -3.203 0.208 -14.609 1.00 86.69 89 ARG A O 1
ATOM 718 N N . GLU A 1 90 ? -1.015 -0.022 -14.120 1.00 86.69 90 GLU A N 1
ATOM 719 C CA . GLU A 1 90 ? -0.805 1.255 -13.458 1.00 86.69 90 GLU A CA 1
ATOM 720 C C . GLU A 1 90 ? -1.836 1.558 -12.349 1.00 86.69 90 GLU A C 1
ATOM 722 O O . GLU A 1 90 ? -2.568 2.548 -12.449 1.00 86.69 90 GLU A O 1
ATOM 727 N N . PRO A 1 91 ? -1.943 0.746 -11.282 1.00 84.31 91 PRO A N 1
ATOM 728 C CA . PRO A 1 91 ? -2.867 1.039 -10.190 1.00 84.31 91 PRO A CA 1
ATOM 729 C C . PRO A 1 91 ? -2.451 2.329 -9.454 1.00 84.31 91 PRO A C 1
ATOM 731 O O . PRO A 1 91 ? -1.310 2.463 -9.014 1.00 84.31 91 PRO A O 1
ATOM 734 N N . ARG A 1 92 ? -3.378 3.291 -9.319 1.00 81.44 92 ARG A N 1
ATOM 735 C CA . ARG A 1 92 ? -3.097 4.639 -8.762 1.00 81.44 92 ARG A CA 1
ATOM 736 C C . ARG A 1 92 ? -3.812 4.967 -7.457 1.00 81.44 92 ARG A C 1
ATOM 738 O O . ARG A 1 92 ? -3.389 5.869 -6.742 1.00 81.44 92 ARG A O 1
ATOM 745 N N . ALA A 1 93 ? -4.925 4.304 -7.169 1.00 81.00 93 ALA A N 1
ATOM 746 C CA . ALA A 1 93 ? -5.739 4.602 -6.001 1.00 81.00 93 ALA A CA 1
ATOM 747 C C . ALA A 1 93 ? -6.263 3.314 -5.376 1.00 81.00 93 ALA A C 1
ATOM 749 O O . ALA A 1 93 ? -6.637 2.379 -6.081 1.00 81.00 93 ALA A O 1
ATOM 750 N N . LEU A 1 94 ? -6.303 3.304 -4.047 1.00 81.50 94 LEU A N 1
ATOM 751 C CA 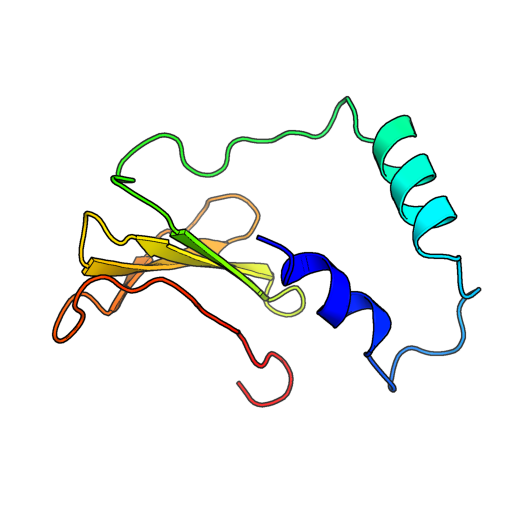. LEU A 1 94 ? -6.833 2.221 -3.235 1.00 81.50 94 LEU A CA 1
ATOM 752 C C . LEU A 1 94 ? -7.613 2.841 -2.072 1.00 81.50 94 LEU A C 1
ATOM 754 O O . LEU A 1 94 ? -7.167 3.824 -1.479 1.00 81.50 94 LEU A O 1
ATOM 758 N N . VAL A 1 95 ? -8.765 2.261 -1.751 1.00 83.50 95 VAL A N 1
ATOM 759 C CA . VAL A 1 95 ? -9.547 2.562 -0.548 1.00 83.50 95 VAL A CA 1
ATOM 760 C C . VAL A 1 95 ? -9.851 1.240 0.134 1.00 83.50 95 VAL A C 1
ATOM 762 O O . VAL A 1 95 ? -10.108 0.248 -0.543 1.00 83.50 95 VAL A O 1
ATOM 765 N N . VAL A 1 96 ? -9.801 1.237 1.462 1.00 81.06 96 VAL A N 1
ATOM 766 C CA . VAL A 1 96 ? -10.182 0.088 2.284 1.00 81.06 96 VAL A CA 1
ATOM 767 C C . VAL A 1 96 ? -11.467 0.446 3.015 1.00 81.06 96 VAL A C 1
ATOM 769 O O . VAL A 1 96 ? -11.530 1.485 3.678 1.00 81.06 96 VAL A O 1
ATOM 772 N N . ASP A 1 97 ? -12.481 -0.406 2.887 1.00 82.12 97 ASP A N 1
ATOM 773 C CA . ASP A 1 97 ? -13.710 -0.318 3.668 1.00 82.12 97 ASP A CA 1
ATOM 774 C C . ASP A 1 97 ? -13.609 -1.231 4.891 1.00 82.12 97 ASP A C 1
ATOM 776 O O . ASP A 1 97 ? -13.980 -2.398 4.887 1.00 82.12 97 ASP A O 1
ATOM 780 N N . VAL A 1 98 ? -13.084 -0.671 5.975 1.00 72.38 98 VAL A N 1
ATOM 781 C CA . VAL A 1 98 ? -12.826 -1.417 7.212 1.00 72.38 98 VAL A CA 1
ATOM 782 C C . VAL A 1 98 ? -14.120 -1.906 7.886 1.00 72.38 98 VAL A C 1
ATOM 784 O O . VAL A 1 98 ? -14.074 -2.808 8.718 1.00 72.38 98 VAL A O 1
ATOM 787 N N . GLN A 1 99 ? -15.276 -1.317 7.559 1.00 70.81 99 GLN A N 1
ATOM 788 C CA . GLN A 1 99 ? -16.551 -1.688 8.178 1.00 70.81 99 GLN A CA 1
ATOM 789 C C . GLN A 1 99 ? -17.188 -2.911 7.517 1.00 70.81 99 GLN A C 1
ATOM 791 O O . GLN A 1 99 ? -17.883 -3.665 8.197 1.00 70.81 99 GLN A O 1
ATOM 796 N N . ASN A 1 100 ? -16.942 -3.109 6.220 1.00 65.75 100 ASN A N 1
ATOM 797 C CA . ASN A 1 100 ? -17.562 -4.177 5.437 1.00 65.75 100 ASN A CA 1
ATOM 798 C C . ASN A 1 100 ? -16.592 -5.298 5.029 1.00 65.75 100 ASN A C 1
ATOM 800 O O . ASN A 1 100 ? -17.058 -6.336 4.559 1.00 65.75 100 ASN A O 1
ATOM 804 N N . GLY A 1 101 ? -15.288 -5.131 5.279 1.00 51.84 101 GLY A N 1
ATOM 805 C CA . GLY A 1 101 ? -14.249 -6.105 4.924 1.00 51.84 101 GLY A CA 1
ATOM 806 C C . GLY A 1 101 ? -13.908 -6.073 3.441 1.00 51.84 101 GLY A C 1
ATOM 807 O O . GLY A 1 101 ? -13.614 -7.164 2.909 1.00 51.84 101 GLY A O 1
#

Organism: NCBI:txid129469

InterPro domains:
  IPR000033 LDLR class B repeat [PF00058] (58-97)
  IPR000033 LDLR class B repeat [PS51120] (58-100)
  IPR000033 LDLR class B repeat [SM00135] (38-80)
  IPR011042 Six-bladed beta-propeller, TolB-like [G3DSA:2.120.10.30] (33-101)